Protein AF-N1UVX1-F1 (afdb_monomer_lite)

Organism: NCBI:txid1246476

Secondary structure (DSSP, 8-state):
------SS-PPP-------GGGHHHHHHHHTT--S--PPPP--S-B-HHHHHHHHH-TTPPPPTT--HHHHHHHTSPPEEEEEEETTTTEEEEEEE-GGG-EEEEEE-TTSPEEEEEE-HHHHHHHHHHHHHHHHHHHS--

Radius of gyration: 17.99 Å; chains: 1; bounding box: 43×50×41 Å

pLDDT: mean 85.69, std 13.85, range [38.5, 97.25]

Foldseek 3Di:
DDDDDDDPPDPDDDDDDDDLQCVLVVVCVVLVQDAAAADFWDDPFAQPVLVVVCLVDLVRDGPPRTDPRRNLLSNADWDKDWDDAAPPFDIWIWIQSDNNGIWTWDADPVRGIDTGTDGSVRSSCRSNVSSVVNCVVVVDD

Structure (mmCIF, N/CA/C/O backbone):
data_AF-N1UVX1-F1
#
_entry.id   AF-N1UVX1-F1
#
loop_
_atom_site.group_PDB
_atom_site.id
_atom_site.type_symbol
_atom_site.label_atom_id
_atom_site.label_alt_id
_atom_site.label_comp_id
_atom_site.label_asym_id
_atom_site.label_entity_id
_atom_site.label_seq_id
_atom_site.pdbx_PDB_ins_code
_atom_site.Cartn_x
_atom_site.Cartn_y
_atom_site.Cartn_z
_atom_site.occupancy
_atom_site.B_iso_or_equiv
_atom_site.auth_seq_id
_atom_site.auth_comp_id
_atom_site.auth_asym_id
_atom_site.auth_atom_id
_atom_site.pdbx_PDB_model_num
ATOM 1 N N . MET A 1 1 ? -19.373 -34.274 11.601 1.00 39.31 1 MET A N 1
ATOM 2 C CA . MET A 1 1 ? -18.729 -33.158 10.881 1.00 39.31 1 MET A CA 1
ATOM 3 C C . MET A 1 1 ? -19.428 -33.048 9.528 1.00 39.31 1 MET A C 1
ATOM 5 O O . MET A 1 1 ? -19.033 -33.706 8.582 1.00 39.31 1 MET A O 1
ATOM 9 N N . LEU A 1 2 ? -20.572 -32.362 9.503 1.00 38.50 2 LEU A N 1
ATOM 10 C CA . LEU A 1 2 ? -21.404 -32.083 8.320 1.00 38.50 2 LEU A CA 1
ATOM 11 C C . LEU A 1 2 ? -21.198 -30.579 8.071 1.00 38.50 2 LEU A C 1
ATOM 13 O O . LEU A 1 2 ? -21.291 -29.822 9.029 1.00 38.50 2 LEU A O 1
ATOM 17 N N . GLY A 1 3 ? -20.753 -30.076 6.923 1.00 45.53 3 GLY A N 1
ATOM 18 C CA . GLY A 1 3 ? -21.219 -30.346 5.570 1.00 45.53 3 GLY A CA 1
ATOM 19 C C . GLY A 1 3 ? -22.039 -29.127 5.140 1.00 45.53 3 GLY A C 1
ATOM 20 O O . GLY A 1 3 ? -23.211 -29.049 5.486 1.00 45.53 3 GLY A O 1
ATOM 21 N N . TYR A 1 4 ? -21.425 -28.169 4.438 1.00 48.00 4 TYR A N 1
ATOM 22 C CA . TYR A 1 4 ? -22.147 -27.076 3.783 1.00 48.00 4 TYR A CA 1
ATOM 23 C C . TYR A 1 4 ? -21.721 -27.023 2.316 1.00 48.00 4 TYR A C 1
ATOM 25 O O . TYR A 1 4 ? -20.624 -26.581 1.983 1.00 48.00 4 TYR A O 1
ATOM 33 N N . GLN A 1 5 ? -22.587 -27.550 1.452 1.00 61.88 5 GLN A N 1
ATOM 34 C CA . GLN A 1 5 ? -22.599 -27.253 0.026 1.00 61.88 5 GLN A CA 1
ATOM 35 C C . GLN A 1 5 ? -23.882 -26.474 -0.276 1.00 61.88 5 GLN A C 1
ATOM 37 O O . GLN A 1 5 ? -24.980 -26.999 -0.126 1.00 61.88 5 GLN A O 1
ATOM 42 N N . SER A 1 6 ? -23.719 -25.242 -0.743 1.00 51.72 6 SER A N 1
ATOM 43 C CA . SER A 1 6 ? -24.664 -24.492 -1.580 1.00 51.72 6 SER A CA 1
ATOM 44 C C . SER A 1 6 ? -23.789 -23.508 -2.363 1.00 51.72 6 SER A C 1
ATOM 46 O O . SER A 1 6 ? -22.990 -22.813 -1.748 1.00 51.72 6 SER A O 1
ATOM 48 N N . GLY A 1 7 ? -23.719 -23.533 -3.691 1.00 48.59 7 GLY A N 1
ATOM 49 C CA . GLY A 1 7 ? -24.823 -23.169 -4.577 1.00 48.59 7 G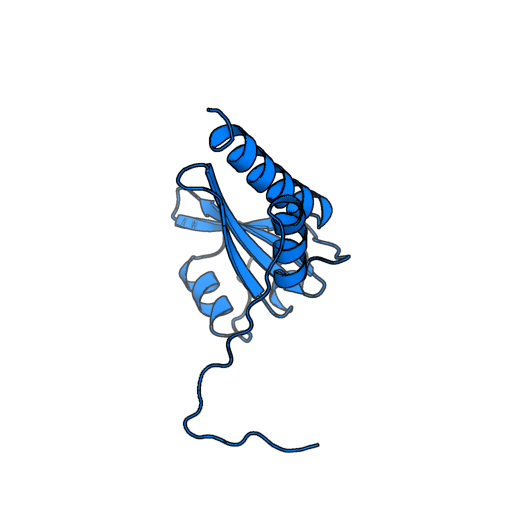LY A CA 1
ATOM 50 C C . GLY A 1 7 ? -24.607 -21.699 -4.954 1.00 48.59 7 GLY A C 1
ATOM 51 O O . GLY A 1 7 ? -24.794 -20.845 -4.101 1.00 48.59 7 GLY A O 1
ATOM 52 N N . GLU A 1 8 ? -24.157 -21.457 -6.193 1.00 55.25 8 GLU A N 1
ATOM 53 C CA . GLU A 1 8 ? -23.419 -20.269 -6.680 1.00 55.25 8 GLU A CA 1
ATOM 54 C C . GLU A 1 8 ? -22.009 -20.139 -6.083 1.00 55.25 8 GLU A C 1
ATOM 56 O O . GLU A 1 8 ? -21.775 -20.484 -4.928 1.00 55.25 8 GLU A O 1
ATOM 61 N N . ALA A 1 9 ? -21.028 -19.688 -6.874 1.00 52.66 9 ALA A N 1
ATOM 62 C CA . ALA A 1 9 ? -19.707 -19.323 -6.359 1.00 52.66 9 ALA A CA 1
ATOM 63 C C . ALA A 1 9 ? -19.850 -18.034 -5.530 1.00 52.66 9 ALA A C 1
ATOM 65 O O . ALA A 1 9 ? -19.441 -16.956 -5.951 1.00 52.66 9 ALA A O 1
ATOM 66 N N . GLY A 1 10 ? -20.542 -18.132 -4.396 1.00 59.91 10 GLY A N 1
ATOM 67 C CA . GLY A 1 10 ? -20.786 -17.030 -3.488 1.00 59.91 10 GLY A CA 1
ATOM 68 C C . GLY A 1 10 ? -19.459 -16.562 -2.920 1.00 59.91 10 GLY A C 1
ATOM 69 O O . GLY A 1 10 ? -18.672 -17.363 -2.412 1.00 59.91 10 GLY A O 1
ATOM 70 N N . THR A 1 11 ? -19.196 -15.263 -3.028 1.00 77.25 11 THR A N 1
ATOM 71 C CA . THR A 1 11 ? -18.034 -14.635 -2.406 1.00 77.25 11 THR A CA 1
ATOM 72 C C . THR A 1 11 ? -18.037 -14.963 -0.917 1.00 77.25 11 THR A C 1
ATOM 74 O O . THR A 1 11 ? -18.958 -14.587 -0.191 1.00 77.25 11 THR A O 1
ATOM 77 N N . MET A 1 12 ? -17.011 -15.676 -0.456 1.00 82.50 12 MET A N 1
ATOM 78 C CA . MET A 1 12 ? -16.806 -15.909 0.966 1.00 82.50 12 MET A CA 1
ATOM 79 C C . MET A 1 12 ? -16.465 -14.571 1.624 1.00 82.50 12 MET A C 1
ATOM 81 O O . MET A 1 12 ? -15.487 -13.925 1.252 1.00 82.50 12 MET A O 1
ATOM 85 N N . VAL A 1 13 ? -17.282 -14.149 2.585 1.00 84.81 13 VAL A N 1
ATOM 86 C CA . VAL A 1 13 ? -17.040 -12.947 3.387 1.00 84.81 13 VAL A CA 1
ATOM 87 C C . VAL A 1 13 ? -16.682 -13.387 4.800 1.00 84.81 13 VAL A C 1
ATOM 89 O O . VAL A 1 13 ? -17.450 -14.106 5.437 1.00 84.81 13 VAL A O 1
ATOM 92 N N . GLN A 1 14 ? -15.523 -12.944 5.287 1.00 86.62 14 GLN A N 1
ATOM 93 C CA . GLN A 1 14 ? -15.143 -13.059 6.693 1.00 86.62 14 GLN A CA 1
ATOM 94 C C . GLN A 1 14 ? -15.500 -11.754 7.411 1.00 86.62 14 GLN A C 1
ATOM 96 O O . GLN A 1 14 ? -15.175 -10.670 6.927 1.00 86.62 14 GLN A O 1
ATOM 101 N N . LEU A 1 15 ? -16.177 -11.868 8.554 1.00 87.62 15 LEU A N 1
ATOM 102 C CA . LEU A 1 15 ? -16.513 -10.747 9.426 1.00 87.62 15 LEU A CA 1
ATOM 103 C C . LEU A 1 15 ? -15.831 -10.949 10.778 1.00 87.62 15 LEU A C 1
ATOM 105 O O . LEU A 1 15 ? -16.164 -11.889 11.497 1.00 87.62 15 LEU A O 1
ATOM 109 N N . ASP A 1 16 ? -14.937 -10.029 11.127 1.00 85.62 16 ASP A N 1
ATOM 110 C CA . ASP A 1 16 ? -14.278 -9.983 12.429 1.00 85.62 16 ASP A CA 1
ATOM 111 C C . ASP A 1 16 ? -14.820 -8.801 13.242 1.00 85.62 16 ASP A C 1
ATOM 113 O O . ASP A 1 16 ? -14.968 -7.689 12.730 1.00 85.62 16 ASP A O 1
ATOM 117 N N . VAL A 1 17 ? -15.128 -9.037 14.520 1.00 88.06 17 VAL A N 1
ATOM 118 C CA . VAL A 1 17 ? -15.573 -7.995 15.457 1.00 88.06 17 VAL A CA 1
ATOM 119 C C . VAL A 1 17 ? -14.429 -7.689 16.411 1.00 88.06 17 VAL A C 1
ATOM 121 O O . VAL A 1 17 ? -13.964 -8.571 17.130 1.00 88.06 17 VAL A O 1
ATOM 124 N N . ALA A 1 18 ? -13.996 -6.432 16.433 1.00 87.69 18 ALA A N 1
ATOM 125 C CA . ALA A 1 18 ? -12.907 -5.960 17.275 1.00 87.69 18 ALA A CA 1
ATOM 126 C C . ALA A 1 18 ? -13.292 -4.656 17.978 1.00 87.69 18 ALA A C 1
ATOM 128 O O . ALA A 1 18 ? -14.071 -3.857 17.453 1.00 87.69 18 ALA A O 1
ATOM 129 N N . GLY A 1 19 ? -12.743 -4.436 19.173 1.00 88.88 19 GLY A N 1
ATOM 130 C CA . GLY A 1 19 ? -12.852 -3.140 19.830 1.00 88.88 19 GLY A CA 1
ATOM 131 C C . GLY A 1 19 ? -12.053 -2.080 19.074 1.00 88.88 19 GLY A C 1
ATOM 132 O O . GLY A 1 19 ? -11.086 -2.393 18.380 1.00 88.88 19 GLY A O 1
ATOM 133 N N . VAL A 1 20 ? -12.420 -0.806 19.223 1.00 85.88 20 VAL A N 1
ATOM 134 C CA . VAL A 1 20 ? -11.734 0.287 18.507 1.00 85.88 20 VAL A CA 1
ATOM 135 C C . VAL A 1 20 ? -10.245 0.353 18.879 1.00 85.88 20 VAL A C 1
ATOM 137 O O . VAL A 1 20 ? -9.411 0.652 18.031 1.00 85.88 20 VAL A O 1
ATOM 140 N N . GLN A 1 21 ? -9.891 0.000 20.117 1.00 87.12 21 GLN A N 1
ATOM 141 C CA . GLN A 1 21 ? -8.500 -0.117 20.567 1.00 87.12 21 GLN A CA 1
ATOM 142 C C . GLN A 1 21 ? -7.687 -1.192 19.822 1.00 87.12 21 GLN A C 1
ATOM 144 O O . GLN A 1 21 ? -6.468 -1.082 19.742 1.00 87.12 21 GLN A O 1
ATOM 149 N N . ASP A 1 22 ? -8.352 -2.195 19.246 1.00 92.06 22 ASP A N 1
ATOM 150 C CA . ASP A 1 22 ? -7.722 -3.308 18.532 1.00 92.06 22 ASP A CA 1
ATOM 151 C C . ASP A 1 22 ? -7.739 -3.101 17.008 1.00 92.06 22 ASP A C 1
ATOM 153 O O . ASP A 1 22 ? -7.111 -3.859 16.269 1.00 92.06 22 ASP A O 1
ATOM 157 N N . ALA A 1 23 ? -8.427 -2.061 16.518 1.00 90.94 23 ALA A N 1
ATOM 158 C CA . ALA A 1 23 ? -8.628 -1.824 15.090 1.00 90.94 23 ALA A CA 1
ATOM 159 C C . ALA A 1 23 ? -7.303 -1.716 14.323 1.00 90.94 23 ALA A C 1
ATOM 161 O O . ALA A 1 23 ? -7.156 -2.313 13.257 1.00 90.94 23 ALA A O 1
ATOM 162 N N . ALA A 1 24 ? -6.312 -1.008 14.877 1.00 93.00 24 ALA A N 1
ATOM 163 C CA . ALA A 1 24 ? -4.989 -0.898 14.265 1.00 93.00 24 ALA A CA 1
ATOM 164 C C . ALA A 1 24 ? -4.300 -2.266 14.137 1.00 93.00 24 ALA A C 1
ATOM 166 O O . ALA A 1 24 ? -3.736 -2.567 13.085 1.00 93.00 24 ALA A O 1
ATOM 167 N N . SER A 1 25 ? -4.393 -3.115 15.167 1.00 92.94 25 SER A N 1
ATOM 168 C CA . SER A 1 25 ? -3.850 -4.483 15.171 1.00 92.94 25 SER A CA 1
ATOM 169 C C . SER A 1 25 ? -4.512 -5.358 14.115 1.00 92.94 25 SER A C 1
ATOM 171 O O . SER A 1 25 ? -3.819 -6.050 13.371 1.00 92.94 25 SER A O 1
ATOM 173 N N . VAL A 1 26 ? -5.840 -5.290 14.004 1.00 93.69 26 VAL A N 1
ATOM 174 C CA . VAL A 1 26 ? -6.600 -6.043 12.997 1.00 93.69 26 VAL A CA 1
ATOM 175 C C . VAL A 1 26 ? -6.238 -5.584 11.585 1.00 93.69 26 VAL A C 1
ATOM 177 O O . VAL A 1 26 ? -5.954 -6.419 10.728 1.00 93.69 26 VAL A O 1
ATOM 180 N N . MET A 1 27 ? -6.163 -4.270 11.346 1.00 93.25 27 MET A N 1
ATOM 181 C CA . MET A 1 27 ? -5.742 -3.721 10.051 1.00 93.25 27 MET A CA 1
ATOM 182 C C . MET A 1 27 ? -4.311 -4.132 9.692 1.00 93.25 27 MET A C 1
ATOM 184 O O . MET A 1 27 ? -4.058 -4.531 8.559 1.00 93.25 27 MET A O 1
ATOM 188 N N . ALA A 1 28 ? -3.381 -4.074 10.648 1.00 93.44 28 ALA A N 1
ATOM 189 C CA . ALA A 1 28 ? -2.000 -4.499 10.443 1.00 93.44 28 ALA A CA 1
ATOM 190 C C . ALA A 1 28 ? -1.899 -5.998 10.111 1.00 93.44 28 ALA A C 1
ATOM 192 O O . ALA A 1 28 ? -1.179 -6.369 9.184 1.00 93.44 28 ALA A O 1
ATOM 193 N N . ALA A 1 29 ? -2.642 -6.853 10.819 1.00 92.50 29 ALA A N 1
ATOM 194 C CA . ALA A 1 29 ? -2.673 -8.287 10.544 1.00 92.50 29 ALA A CA 1
ATOM 195 C C . ALA A 1 29 ? -3.243 -8.581 9.148 1.00 92.50 29 ALA A C 1
ATOM 197 O O . ALA A 1 29 ? -2.635 -9.328 8.383 1.00 92.50 29 ALA A O 1
ATOM 198 N N . TRP A 1 30 ? -4.357 -7.937 8.785 1.00 93.81 30 TRP A N 1
ATOM 199 C CA . TRP A 1 30 ? -4.955 -8.048 7.452 1.00 93.81 30 TRP A CA 1
ATOM 200 C C . TRP A 1 30 ? -4.009 -7.567 6.345 1.00 93.81 30 TRP A C 1
ATOM 202 O O . TRP A 1 30 ? -3.903 -8.201 5.299 1.00 93.81 30 TRP A O 1
ATOM 212 N N . ALA A 1 31 ? -3.263 -6.488 6.594 1.00 93.56 31 ALA A N 1
ATOM 213 C CA . ALA A 1 31 ? -2.277 -5.956 5.658 1.00 93.56 31 ALA A CA 1
ATOM 214 C C . ALA A 1 31 ? -1.037 -6.853 5.479 1.00 93.56 31 ALA A C 1
ATOM 216 O O . ALA A 1 31 ? -0.187 -6.568 4.630 1.00 93.56 31 ALA A O 1
ATOM 217 N N . GLY A 1 32 ? -0.910 -7.929 6.264 1.00 92.50 32 GLY A N 1
ATOM 218 C CA . GLY A 1 32 ? 0.256 -8.808 6.258 1.00 92.50 32 GLY A CA 1
ATOM 219 C C . GLY A 1 32 ? 1.485 -8.147 6.880 1.00 92.50 32 GLY A C 1
ATOM 220 O O . GLY A 1 32 ? 2.609 -8.369 6.422 1.00 92.50 32 GLY A O 1
ATOM 221 N N . LEU A 1 33 ? 1.287 -7.293 7.887 1.00 90.44 33 LEU A N 1
ATOM 222 C CA . LEU A 1 33 ? 2.383 -6.630 8.574 1.00 90.44 33 LEU A CA 1
ATOM 223 C C . LEU A 1 33 ? 3.187 -7.652 9.388 1.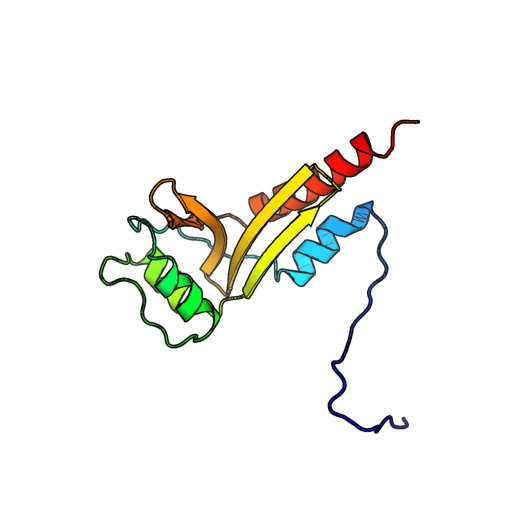00 90.44 33 LEU A C 1
ATOM 225 O O . LEU A 1 33 ? 2.685 -8.281 10.316 1.00 90.44 33 LEU A O 1
ATOM 229 N N . GLY A 1 34 ? 4.461 -7.795 9.046 1.00 84.56 34 GLY A N 1
ATOM 230 C CA . GLY A 1 34 ? 5.401 -8.683 9.722 1.00 84.56 34 GLY A CA 1
ATOM 231 C C . GLY A 1 34 ? 6.836 -8.174 9.590 1.00 84.56 34 GLY A C 1
ATOM 232 O O . GLY A 1 34 ? 7.058 -7.097 9.022 1.00 84.56 34 GLY A O 1
ATOM 233 N N . PRO A 1 35 ? 7.829 -8.906 10.120 1.00 78.62 35 PRO A N 1
ATOM 234 C CA . PRO A 1 35 ? 9.234 -8.568 9.935 1.00 78.62 35 PRO A CA 1
ATOM 235 C C . PRO A 1 35 ? 9.594 -8.605 8.447 1.00 78.62 35 PRO A C 1
ATOM 237 O O . PRO A 1 35 ? 9.517 -9.650 7.807 1.00 78.62 35 PRO A O 1
ATOM 240 N N . ALA A 1 36 ? 9.994 -7.462 7.900 1.00 79.81 36 ALA A N 1
ATOM 241 C CA . ALA A 1 36 ? 10.467 -7.355 6.530 1.00 79.81 36 ALA A CA 1
ATOM 242 C C . ALA A 1 36 ? 11.525 -6.255 6.426 1.00 79.81 36 ALA A C 1
ATOM 244 O O . ALA A 1 36 ? 11.501 -5.272 7.171 1.00 79.81 36 ALA A O 1
ATOM 245 N N . TRP A 1 37 ? 12.449 -6.419 5.481 1.00 75.12 37 TRP A N 1
ATOM 246 C CA . TRP A 1 37 ? 13.480 -5.426 5.199 1.00 75.12 37 TRP A CA 1
ATOM 247 C C . TRP A 1 37 ? 13.117 -4.665 3.935 1.00 75.12 37 TRP A C 1
ATOM 249 O O . TRP A 1 37 ? 13.461 -5.074 2.821 1.00 75.12 37 TRP A O 1
ATOM 259 N N . SER A 1 38 ? 12.415 -3.553 4.127 1.00 76.88 38 SER A N 1
ATOM 260 C CA . SER A 1 38 ? 12.165 -2.586 3.066 1.00 76.88 38 SER A CA 1
ATOM 261 C C . SER A 1 38 ? 13.473 -1.881 2.733 1.00 76.88 38 SER A C 1
ATOM 263 O O . SER A 1 38 ? 14.070 -1.214 3.578 1.00 76.88 38 SER A O 1
ATOM 265 N N . ILE A 1 39 ? 13.937 -2.055 1.499 1.00 73.94 39 ILE A N 1
ATOM 266 C CA . ILE A 1 39 ? 15.111 -1.352 0.983 1.00 73.94 39 ILE A CA 1
ATOM 267 C C . ILE A 1 39 ? 14.580 -0.182 0.168 1.00 73.94 39 ILE A C 1
ATOM 269 O O . ILE A 1 39 ? 13.745 -0.376 -0.722 1.00 73.94 39 ILE A O 1
ATOM 273 N N . ALA A 1 40 ? 15.038 1.027 0.494 1.00 71.38 40 ALA A N 1
ATOM 274 C CA . ALA A 1 40 ? 14.741 2.200 -0.310 1.00 71.38 40 ALA A CA 1
ATOM 275 C C . ALA A 1 40 ? 15.264 1.962 -1.732 1.00 71.38 40 ALA A C 1
ATOM 277 O O . ALA A 1 40 ? 16.455 1.728 -1.923 1.00 71.38 40 ALA A O 1
ATOM 278 N N . GLY A 1 41 ? 14.355 1.975 -2.702 1.00 62.34 41 GLY A N 1
ATOM 279 C CA . GLY A 1 41 ? 14.702 2.053 -4.112 1.00 62.34 41 GLY A CA 1
ATOM 280 C C . GLY A 1 41 ? 14.658 3.510 -4.550 1.00 62.34 41 GLY A C 1
ATOM 281 O O . GLY A 1 41 ? 13.760 4.257 -4.160 1.00 62.34 41 GLY A O 1
ATOM 282 N N . THR A 1 42 ? 15.617 3.918 -5.361 1.00 57.25 42 THR A N 1
ATOM 283 C CA . THR A 1 42 ? 15.591 5.158 -6.122 1.00 57.25 42 THR A CA 1
ATOM 284 C C . THR A 1 42 ? 15.159 4.827 -7.545 1.00 57.25 42 THR A C 1
ATOM 286 O O . THR A 1 42 ? 15.949 4.349 -8.351 1.00 57.25 42 THR A O 1
ATOM 289 N N . ALA A 1 43 ? 13.894 5.080 -7.863 1.00 59.69 43 ALA A N 1
ATOM 290 C CA . ALA A 1 43 ? 13.459 5.235 -9.245 1.00 59.69 43 ALA A CA 1
ATOM 291 C C . ALA A 1 43 ? 12.878 6.635 -9.412 1.00 59.69 43 ALA A C 1
ATOM 293 O O . ALA A 1 43 ? 12.227 7.152 -8.499 1.00 59.69 43 ALA A O 1
ATOM 294 N N . ALA A 1 44 ? 13.117 7.245 -10.572 1.00 61.72 44 ALA A N 1
ATOM 295 C CA . ALA A 1 44 ? 12.584 8.548 -10.952 1.00 61.72 44 ALA A CA 1
ATOM 296 C C . ALA A 1 44 ? 11.066 8.459 -11.215 1.00 61.72 44 ALA A C 1
ATOM 298 O O . ALA A 1 44 ? 10.600 8.654 -12.331 1.00 61.72 44 ALA A O 1
ATOM 299 N N . GLY A 1 45 ? 10.281 8.099 -10.196 1.00 75.56 45 GLY A N 1
ATOM 300 C CA . GLY A 1 45 ? 8.856 7.791 -10.306 1.00 75.56 45 GLY A CA 1
ATOM 301 C C . GLY A 1 45 ? 8.558 6.612 -11.244 1.00 75.56 45 GLY A C 1
ATOM 302 O O . GLY A 1 45 ? 9.333 6.264 -12.126 1.00 75.56 45 GLY A O 1
ATOM 303 N N . ILE A 1 46 ? 7.404 5.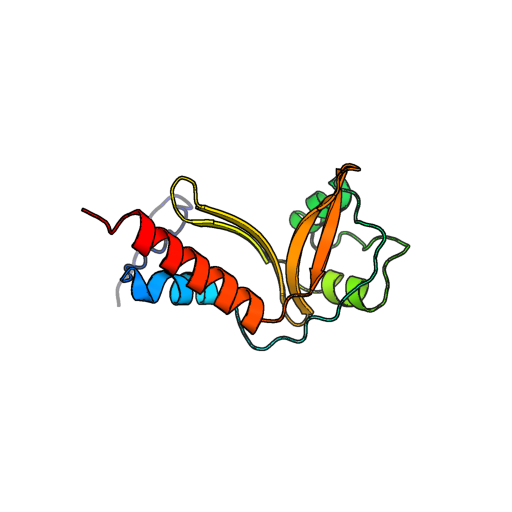990 -11.082 1.00 90.19 46 ILE A N 1
ATOM 304 C CA . ILE A 1 46 ? 6.902 4.909 -11.931 1.00 90.19 46 ILE A CA 1
ATOM 305 C C . ILE A 1 46 ? 5.758 5.480 -12.765 1.00 90.19 46 ILE A C 1
ATOM 307 O O . ILE A 1 46 ? 4.926 6.231 -12.255 1.00 90.19 46 ILE A O 1
ATOM 311 N N . GLY A 1 47 ? 5.690 5.148 -14.054 1.00 92.62 47 GLY A N 1
ATOM 312 C CA . GLY A 1 47 ? 4.533 5.521 -14.868 1.00 92.62 47 GLY A CA 1
ATOM 313 C C . GLY A 1 47 ? 3.250 4.936 -14.272 1.00 92.62 47 GLY A C 1
ATOM 314 O O . GLY A 1 47 ? 3.205 3.750 -13.955 1.00 92.62 47 GLY A O 1
ATOM 315 N N . ARG A 1 48 ? 2.194 5.744 -14.123 1.00 93.44 48 ARG A N 1
ATOM 316 C CA . ARG A 1 48 ? 0.936 5.295 -13.504 1.00 93.44 48 ARG A CA 1
ATOM 317 C C . ARG A 1 48 ? 0.374 4.029 -14.159 1.00 93.44 48 ARG A C 1
ATOM 319 O O . ARG A 1 48 ? 0.024 3.094 -13.449 1.00 93.44 48 ARG A O 1
ATOM 326 N N . SER A 1 49 ? 0.366 3.974 -15.490 1.00 94.88 49 SER A N 1
ATOM 327 C CA . SER A 1 49 ? -0.118 2.806 -16.234 1.00 94.88 49 SER A CA 1
ATOM 328 C C . SER A 1 49 ? 0.697 1.545 -15.946 1.00 94.88 49 SER A C 1
ATOM 330 O O . SER A 1 49 ? 0.121 0.472 -15.844 1.00 94.88 49 SER A O 1
ATOM 332 N N . LEU A 1 50 ? 2.016 1.667 -15.763 1.00 95.56 50 LEU A N 1
ATOM 333 C CA . LEU A 1 50 ? 2.881 0.532 -15.430 1.00 95.56 50 LEU A CA 1
ATOM 334 C C . LEU A 1 50 ? 2.599 0.013 -14.014 1.00 95.56 50 LEU A C 1
ATOM 336 O O . LEU A 1 50 ? 2.555 -1.192 -13.790 1.00 95.56 50 LEU A O 1
ATOM 340 N N . PHE A 1 51 ? 2.366 0.919 -13.061 1.00 94.94 51 PHE A N 1
ATOM 341 C CA . PHE A 1 51 ? 1.964 0.546 -11.704 1.00 94.94 51 PHE A CA 1
ATOM 342 C C . PHE A 1 51 ? 0.608 -0.176 -11.697 1.00 94.94 51 PHE A C 1
ATOM 344 O O . PHE A 1 51 ? 0.480 -1.232 -11.086 1.00 94.94 51 PHE A O 1
ATOM 351 N N . GLU A 1 52 ? -0.386 0.355 -12.415 1.00 95.44 52 GLU A N 1
ATOM 352 C CA . GLU A 1 52 ? -1.710 -0.267 -12.552 1.00 95.44 52 GLU A CA 1
ATOM 353 C C . GLU A 1 52 ? -1.630 -1.634 -13.254 1.00 95.44 52 GLU A C 1
ATOM 355 O O . GLU A 1 52 ? -2.241 -2.595 -12.791 1.00 95.44 52 GLU A O 1
ATOM 360 N N . GLN A 1 53 ? -0.819 -1.761 -14.309 1.00 96.88 53 GLN A N 1
ATOM 361 C CA . GLN A 1 53 ? -0.548 -3.043 -14.969 1.00 96.88 53 GLN A CA 1
ATOM 362 C C . GLN A 1 53 ? 0.082 -4.047 -14.007 1.00 96.88 53 GLN A C 1
ATOM 364 O O . GLN A 1 53 ? -0.397 -5.171 -13.915 1.00 96.88 53 GLN A O 1
ATOM 369 N N . ARG A 1 54 ? 1.081 -3.633 -13.219 1.00 96.56 54 ARG A N 1
ATOM 370 C CA . ARG A 1 54 ? 1.739 -4.518 -12.252 1.00 96.56 54 ARG A CA 1
ATOM 371 C C . ARG A 1 54 ? 0.808 -5.006 -11.140 1.00 96.56 54 ARG A C 1
ATOM 373 O O . ARG A 1 54 ? 1.028 -6.094 -10.606 1.00 96.56 54 ARG A O 1
ATOM 380 N N . ILE A 1 55 ? -0.217 -4.231 -10.779 1.00 95.44 55 ILE A N 1
ATOM 381 C CA . ILE A 1 55 ? -1.259 -4.670 -9.835 1.00 95.44 55 ILE A CA 1
ATOM 382 C C . ILE A 1 55 ? -2.087 -5.813 -10.429 1.00 95.44 55 ILE A C 1
ATOM 384 O O . ILE A 1 55 ? -2.436 -6.747 -9.711 1.00 95.44 55 ILE A O 1
ATOM 38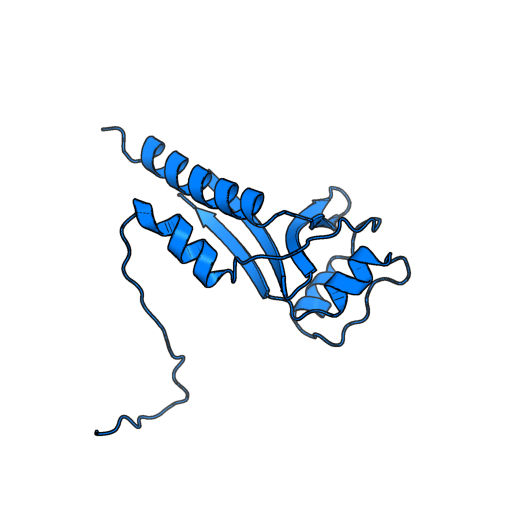8 N N . LEU A 1 56 ? -2.407 -5.730 -11.720 1.00 96.31 56 LEU A N 1
ATOM 389 C CA . LEU A 1 56 ? -3.263 -6.695 -12.410 1.00 96.31 56 LEU A CA 1
ATOM 390 C C . LEU A 1 56 ? -2.497 -7.937 -12.876 1.00 96.31 56 LEU A C 1
ATOM 392 O O . LEU A 1 56 ? -3.048 -9.035 -12.864 1.00 96.31 56 LEU A O 1
ATOM 396 N N . ASP A 1 57 ? -1.239 -7.761 -13.272 1.00 96.69 57 ASP A N 1
ATOM 397 C CA . ASP A 1 57 ? -0.384 -8.807 -13.814 1.00 96.69 57 ASP A CA 1
ATOM 398 C C . ASP A 1 57 ? 0.978 -8.840 -13.095 1.00 96.69 57 ASP A C 1
ATOM 400 O O . ASP A 1 57 ? 1.837 -7.976 -13.330 1.00 96.69 57 ASP A O 1
ATOM 404 N N . PRO A 1 58 ? 1.218 -9.860 -12.248 1.00 95.12 58 PRO A N 1
ATOM 405 C CA . PRO A 1 58 ? 2.501 -10.076 -11.588 1.00 95.12 58 PRO A CA 1
ATOM 406 C C . PRO A 1 58 ? 3.694 -10.277 -12.530 1.00 95.12 58 PRO A C 1
ATOM 408 O O . PRO A 1 58 ? 4.826 -10.100 -12.084 1.00 95.12 58 PRO A O 1
ATOM 411 N N . ALA A 1 59 ? 3.469 -10.637 -13.799 1.00 96.06 59 ALA A N 1
ATOM 412 C CA . ALA A 1 59 ? 4.523 -10.814 -14.796 1.00 96.06 59 ALA A CA 1
ATOM 413 C C . ALA A 1 59 ? 4.999 -9.494 -15.428 1.00 96.06 59 ALA A C 1
ATOM 415 O O . ALA A 1 59 ? 5.998 -9.496 -16.146 1.00 96.06 59 ALA A O 1
ATOM 416 N N . THR A 1 60 ? 4.324 -8.371 -15.151 1.00 97.25 60 THR A N 1
ATOM 417 C CA . THR A 1 60 ? 4.720 -7.047 -15.654 1.00 97.25 60 THR A CA 1
ATOM 418 C C . THR A 1 60 ? 6.156 -6.723 -15.238 1.00 97.25 60 THR A C 1
ATOM 420 O O . THR A 1 60 ? 6.473 -6.694 -14.046 1.00 97.25 60 THR A O 1
ATOM 423 N N . GLU A 1 61 ? 7.022 -6.436 -16.209 1.00 95.69 61 GLU A N 1
ATOM 424 C CA . GLU A 1 61 ? 8.430 -6.115 -15.962 1.00 95.69 61 GLU A CA 1
ATOM 425 C C . GLU A 1 61 ? 8.602 -4.769 -15.225 1.00 95.69 61 GLU A C 1
ATOM 427 O O . GLU A 1 61 ? 7.758 -3.875 -15.344 1.00 95.69 61 GLU A O 1
ATOM 432 N N . PRO A 1 62 ? 9.663 -4.606 -14.409 1.00 93.88 62 PRO A N 1
ATOM 433 C CA . PRO A 1 62 ? 9.975 -3.318 -13.792 1.00 93.88 62 PRO A CA 1
ATOM 434 C C . PRO A 1 62 ? 10.373 -2.271 -14.843 1.00 93.88 62 PRO A C 1
ATOM 436 O O . PRO A 1 62 ? 10.793 -2.647 -15.935 1.00 93.88 62 PRO A O 1
ATOM 439 N N . PRO A 1 63 ? 10.333 -0.965 -14.506 1.00 91.19 63 PRO A N 1
ATOM 440 C CA . PRO A 1 63 ? 10.923 0.073 -15.350 1.00 91.19 63 PRO A CA 1
ATOM 441 C C . PRO A 1 63 ? 12.381 -0.247 -15.708 1.00 91.19 63 PRO A C 1
ATOM 443 O O . PRO A 1 63 ? 13.120 -0.783 -14.873 1.00 91.19 63 PRO A O 1
ATOM 446 N N . ASP A 1 64 ? 12.821 0.133 -16.906 1.00 88.88 64 ASP A N 1
ATOM 447 C CA . ASP A 1 64 ? 14.192 -0.115 -17.375 1.00 88.88 64 ASP A CA 1
ATOM 448 C C . ASP A 1 64 ? 15.234 0.494 -16.424 1.00 88.88 64 ASP A C 1
ATOM 450 O O . ASP A 1 64 ? 16.239 -0.135 -16.081 1.00 88.88 64 ASP A O 1
ATOM 454 N N . GLU A 1 65 ? 14.944 1.690 -15.914 1.00 87.69 65 GLU A N 1
ATOM 455 C CA . GLU A 1 65 ? 15.762 2.446 -14.970 1.00 87.69 65 GLU A CA 1
ATOM 456 C C . GLU A 1 65 ? 15.684 1.949 -13.513 1.00 87.69 65 GLU A C 1
ATOM 458 O O . GLU A 1 65 ? 16.260 2.572 -12.621 1.00 87.69 65 GLU A O 1
ATOM 463 N N . ALA A 1 66 ? 14.977 0.846 -13.237 1.00 89.62 66 ALA A N 1
ATOM 464 C CA . ALA A 1 66 ? 14.826 0.327 -11.882 1.00 89.62 66 ALA A CA 1
ATOM 465 C C . ALA A 1 66 ? 16.170 -0.108 -11.280 1.00 89.62 66 ALA A C 1
ATOM 467 O O . ALA A 1 66 ? 16.902 -0.926 -11.850 1.00 89.62 66 ALA A O 1
ATOM 468 N N . ASP A 1 67 ? 16.458 0.384 -10.077 1.00 89.75 67 ASP A N 1
ATOM 469 C CA . ASP A 1 67 ? 17.611 -0.045 -9.296 1.00 89.75 67 ASP A CA 1
ATOM 4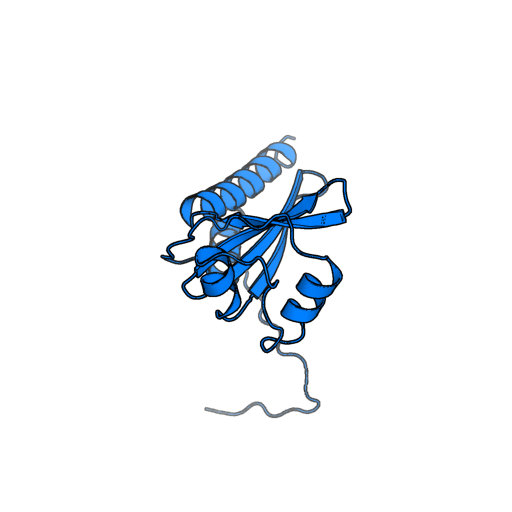70 C C . ASP A 1 67 ? 17.406 -1.433 -8.655 1.00 89.75 67 ASP A C 1
ATOM 472 O O . ASP A 1 67 ? 16.361 -2.080 -8.786 1.00 89.75 67 ASP A O 1
ATOM 476 N N . ALA A 1 68 ? 18.424 -1.923 -7.943 1.00 89.56 68 ALA A N 1
ATOM 477 C CA . ALA A 1 68 ? 18.368 -3.235 -7.298 1.00 89.56 68 ALA A CA 1
ATOM 478 C C . ALA A 1 68 ? 17.259 -3.336 -6.231 1.00 89.56 68 ALA A C 1
ATOM 480 O O . ALA A 1 68 ? 16.672 -4.409 -6.061 1.00 89.56 68 ALA A O 1
ATOM 481 N N . GLY A 1 69 ? 16.959 -2.235 -5.531 1.00 89.56 69 GLY A N 1
ATOM 482 C CA . GLY A 1 69 ? 15.910 -2.177 -4.514 1.00 89.56 69 GLY A CA 1
ATOM 483 C C . GLY A 1 69 ? 14.522 -2.318 -5.133 1.00 89.56 69 GLY A C 1
ATOM 484 O O . GLY A 1 69 ? 13.752 -3.194 -4.731 1.00 89.56 69 GLY A O 1
ATOM 485 N N . LEU A 1 70 ? 14.233 -1.532 -6.172 1.00 91.31 70 LEU A N 1
ATOM 486 C CA . LEU A 1 70 ? 12.970 -1.596 -6.895 1.00 91.31 70 LEU A CA 1
ATOM 487 C C . LEU A 1 70 ? 12.803 -2.941 -7.607 1.00 91.31 70 LEU A C 1
ATOM 489 O O . LEU A 1 70 ? 11.744 -3.548 -7.501 1.00 91.31 70 LEU A O 1
ATOM 493 N N . ARG A 1 71 ? 13.849 -3.478 -8.250 1.00 92.81 71 ARG A N 1
ATOM 494 C CA . ARG A 1 71 ? 13.809 -4.818 -8.874 1.00 92.81 71 ARG A CA 1
ATOM 495 C C . ARG A 1 71 ? 13.595 -5.941 -7.863 1.00 92.81 71 ARG A C 1
ATOM 497 O O . ARG A 1 71 ? 13.043 -6.986 -8.207 1.00 92.81 71 ARG A O 1
ATOM 504 N N . ARG A 1 72 ? 14.054 -5.777 -6.620 1.00 92.25 72 ARG A N 1
ATOM 505 C CA . ARG A 1 72 ? 13.745 -6.718 -5.538 1.00 92.25 72 ARG A CA 1
ATOM 506 C C . ARG A 1 72 ? 12.264 -6.647 -5.176 1.00 92.25 72 ARG A C 1
ATOM 508 O O . ARG A 1 72 ? 11.619 -7.683 -5.203 1.00 92.25 72 ARG A O 1
ATOM 515 N N . MET A 1 73 ? 11.731 -5.453 -4.921 1.00 93.00 73 MET A N 1
ATOM 516 C CA . MET A 1 73 ? 10.300 -5.252 -4.658 1.00 93.00 73 MET A CA 1
ATOM 517 C C . MET A 1 73 ? 9.414 -5.773 -5.802 1.00 93.00 73 MET A C 1
ATOM 519 O O . MET A 1 73 ? 8.376 -6.381 -5.558 1.00 93.00 73 MET A O 1
ATOM 523 N N . TRP A 1 74 ? 9.817 -5.565 -7.056 1.00 95.12 74 TRP A N 1
ATOM 524 C CA . TRP A 1 74 ? 9.012 -5.921 -8.227 1.00 95.12 74 TRP A CA 1
ATOM 525 C C . TRP A 1 74 ? 8.805 -7.428 -8.407 1.00 95.12 74 TRP A C 1
ATOM 527 O O . TRP A 1 74 ? 7.781 -7.846 -8.945 1.00 95.12 74 TRP A O 1
ATOM 537 N N . ARG A 1 75 ? 9.766 -8.241 -7.946 1.00 95.19 75 ARG A N 1
ATOM 538 C CA . ARG A 1 75 ? 9.726 -9.712 -8.023 1.00 95.19 75 ARG A CA 1
ATOM 539 C C . ARG A 1 75 ? 8.818 -10.357 -6.977 1.00 95.19 75 ARG A C 1
ATOM 541 O O . ARG A 1 75 ? 8.511 -11.537 -7.094 1.00 95.19 75 ARG A O 1
ATOM 548 N N . GLU A 1 76 ? 8.419 -9.609 -5.957 1.00 95.69 76 GLU A N 1
ATOM 549 C CA . GLU A 1 76 ? 7.594 -10.119 -4.867 1.00 95.69 76 GLU A CA 1
ATOM 550 C C . GLU A 1 76 ? 6.101 -10.083 -5.232 1.00 95.69 76 GLU A C 1
ATOM 552 O O . GLU A 1 76 ? 5.675 -9.250 -6.040 1.00 95.69 76 GLU A O 1
ATOM 557 N N . PRO A 1 77 ? 5.260 -10.940 -4.633 1.00 94.44 77 PRO A N 1
ATOM 558 C CA . PRO A 1 77 ? 3.815 -10.798 -4.752 1.00 94.44 77 PRO A CA 1
ATOM 559 C C . PRO A 1 77 ? 3.375 -9.472 -4.120 1.00 94.44 77 PRO A C 1
ATOM 561 O O . PRO A 1 77 ? 3.762 -9.148 -2.998 1.00 94.44 77 PRO A O 1
ATOM 564 N N . TRP A 1 78 ? 2.581 -8.691 -4.855 1.00 95.50 78 TRP A N 1
ATOM 565 C CA . TRP A 1 78 ? 2.082 -7.405 -4.372 1.00 95.50 78 TRP A CA 1
ATOM 566 C C . TRP A 1 78 ? 0.692 -7.566 -3.784 1.00 95.50 78 TRP A C 1
ATOM 568 O O . TRP A 1 78 ? -0.214 -8.085 -4.431 1.00 95.50 78 TRP A O 1
ATOM 578 N N . PHE A 1 79 ? 0.520 -7.029 -2.587 1.00 95.44 79 PHE A N 1
ATOM 579 C CA . PHE A 1 79 ? -0.776 -6.749 -2.006 1.00 95.44 79 PHE A CA 1
ATOM 580 C C . PHE A 1 79 ? -0.918 -5.236 -1.830 1.00 95.44 79 PHE A C 1
ATOM 582 O O . PHE A 1 79 ? -0.216 -4.623 -1.024 1.00 95.44 79 PHE A O 1
ATOM 589 N N . VAL A 1 80 ? -1.792 -4.622 -2.629 1.00 95.88 80 VAL A N 1
ATOM 590 C CA . VAL A 1 80 ? -2.013 -3.170 -2.630 1.00 95.88 80 VAL A CA 1
ATOM 591 C C . VAL A 1 80 ? -3.286 -2.847 -1.868 1.00 95.88 80 VAL A C 1
ATOM 593 O O . VAL A 1 80 ? -4.341 -3.414 -2.140 1.00 95.88 80 VAL A O 1
ATOM 596 N N . TRP A 1 81 ? -3.194 -1.912 -0.930 1.00 95.69 81 TRP A N 1
ATOM 597 C CA . TRP A 1 81 ? -4.312 -1.544 -0.072 1.00 95.69 81 TRP A CA 1
ATOM 598 C C . TRP A 1 81 ? -4.308 -0.054 0.255 1.00 95.69 81 TRP A C 1
ATOM 600 O O . TRP A 1 81 ? -3.292 0.635 0.161 1.00 95.69 81 TRP A O 1
ATOM 610 N N . VAL A 1 82 ? -5.479 0.461 0.624 1.00 95.00 82 VAL A N 1
ATOM 611 C CA . VAL A 1 82 ? -5.664 1.853 1.039 1.00 95.00 82 VAL A CA 1
ATOM 612 C C . VAL A 1 82 ? -6.395 1.857 2.369 1.00 95.00 82 VAL A C 1
ATOM 614 O O . VAL A 1 82 ? -7.526 1.384 2.449 1.00 95.00 82 VAL A O 1
ATOM 617 N N . ALA A 1 83 ? -5.779 2.431 3.398 1.00 93.56 83 ALA A N 1
ATOM 618 C CA . ALA A 1 83 ? -6.483 2.735 4.637 1.00 93.56 83 ALA A CA 1
ATOM 619 C C . ALA A 1 83 ? -7.208 4.070 4.492 1.00 93.56 83 ALA A C 1
ATOM 621 O O . ALA A 1 83 ? -6.607 5.065 4.081 1.00 93.56 83 ALA A O 1
ATOM 622 N N . THR A 1 84 ? -8.492 4.075 4.844 1.00 93.06 84 THR A N 1
ATOM 623 C CA . THR A 1 84 ? -9.296 5.282 5.052 1.00 93.06 84 THR A CA 1
ATOM 624 C C . THR A 1 84 ? -9.868 5.201 6.459 1.00 93.06 84 THR A C 1
ATOM 626 O O . THR A 1 84 ? -10.592 4.254 6.756 1.00 93.06 84 THR A O 1
ATOM 629 N N . ILE A 1 85 ? -9.500 6.138 7.333 1.00 90.81 85 ILE A N 1
ATOM 630 C CA . ILE A 1 85 ? -9.856 6.103 8.759 1.00 90.81 85 ILE A CA 1
ATOM 631 C C . ILE A 1 85 ? -10.486 7.446 9.139 1.00 90.81 85 ILE A C 1
ATOM 633 O O . ILE A 1 85 ? -9.922 8.511 8.868 1.00 90.81 85 ILE A O 1
ATOM 637 N N . GLY A 1 86 ? -11.671 7.373 9.751 1.00 86.81 86 GLY A N 1
ATOM 638 C CA . GLY A 1 86 ? -12.503 8.531 10.083 1.00 86.81 86 GLY A CA 1
ATOM 639 C C . GLY A 1 86 ? -13.110 9.221 8.858 1.00 86.81 86 GLY A C 1
ATOM 640 O O . GLY A 1 86 ? -12.725 8.981 7.713 1.00 86.81 86 GLY A O 1
ATOM 641 N N . ARG A 1 87 ? -14.078 10.114 9.095 1.00 76.06 87 ARG A N 1
ATOM 642 C CA . ARG A 1 87 ? -14.790 10.822 8.014 1.00 76.06 87 AR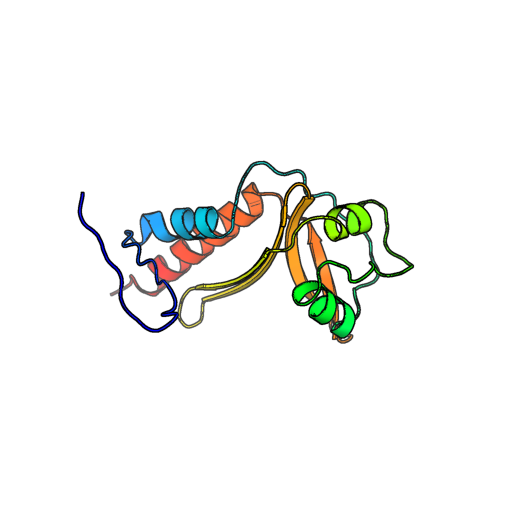G A CA 1
ATOM 643 C C . ARG A 1 87 ? -13.901 11.829 7.265 1.00 76.06 87 ARG A C 1
ATOM 645 O O . ARG A 1 87 ? -14.093 12.016 6.069 1.00 76.06 87 ARG A O 1
ATOM 652 N N . ASN A 1 88 ? -12.926 12.435 7.952 1.00 69.81 88 ASN A N 1
ATOM 653 C CA . ASN A 1 88 ? -12.076 13.512 7.419 1.00 69.81 88 ASN A CA 1
ATOM 654 C C . ASN A 1 88 ? -10.559 13.305 7.647 1.00 69.81 88 ASN A C 1
ATOM 656 O O . ASN A 1 88 ? -9.777 14.178 7.283 1.00 69.81 88 ASN A O 1
ATOM 660 N N . GLY A 1 89 ? -10.132 12.216 8.299 1.00 71.31 89 GLY A N 1
ATOM 661 C CA . GLY A 1 89 ? -8.856 12.208 9.031 1.00 71.31 89 GLY A CA 1
ATOM 662 C C . GLY A 1 89 ? -7.656 11.664 8.263 1.00 71.31 89 GLY A C 1
ATOM 663 O O . GLY A 1 89 ? -6.608 12.305 8.195 1.00 71.31 89 GLY A O 1
ATOM 664 N N . PHE A 1 90 ? -7.782 10.474 7.677 1.00 89.62 90 PHE A N 1
ATOM 665 C CA . PHE A 1 90 ? -6.609 9.759 7.188 1.00 89.62 90 PHE A CA 1
ATOM 666 C C . PHE A 1 90 ? -6.904 8.941 5.935 1.00 89.62 90 PHE A C 1
ATOM 668 O O . PHE A 1 90 ? -7.820 8.120 5.913 1.00 89.62 90 PHE A O 1
ATOM 675 N N . ARG A 1 91 ? -6.079 9.132 4.898 1.00 92.81 91 ARG A N 1
ATOM 676 C CA . ARG A 1 91 ? -6.056 8.277 3.708 1.00 92.81 91 ARG A CA 1
ATOM 677 C C . ARG A 1 91 ? -4.629 8.065 3.220 1.00 92.81 91 ARG A C 1
ATOM 679 O O . ARG A 1 91 ? -3.945 9.035 2.873 1.00 92.81 91 ARG A O 1
ATOM 686 N N . ARG A 1 92 ? -4.176 6.812 3.174 1.00 93.81 92 ARG A N 1
ATOM 687 C CA . ARG A 1 92 ? -2.842 6.429 2.677 1.00 93.81 92 ARG A CA 1
ATOM 688 C C . ARG A 1 92 ? -2.902 5.097 1.941 1.00 93.81 92 ARG A C 1
ATOM 690 O O . ARG A 1 92 ? -3.608 4.186 2.367 1.00 93.81 92 ARG A O 1
ATOM 697 N N . GLY A 1 93 ? -2.176 5.022 0.829 1.00 94.69 93 GLY A N 1
ATOM 698 C CA . GLY A 1 93 ? -2.028 3.817 0.025 1.00 94.69 93 GLY A CA 1
ATOM 699 C C . GLY A 1 93 ? -0.699 3.133 0.305 1.00 94.69 93 GLY A C 1
ATOM 700 O O . GLY A 1 93 ? 0.336 3.795 0.372 1.00 94.69 93 GLY A O 1
ATOM 701 N N . PHE A 1 94 ? -0.724 1.814 0.438 1.00 95.75 94 PHE A N 1
ATOM 702 C CA . PHE A 1 94 ? 0.457 1.000 0.667 1.00 95.75 94 PHE A CA 1
ATOM 703 C C . PHE A 1 94 ? 0.519 -0.175 -0.306 1.00 95.75 94 PHE A C 1
ATOM 705 O O . PHE A 1 94 ? -0.499 -0.679 -0.781 1.00 95.75 94 PHE A O 1
ATOM 712 N N . VAL A 1 95 ? 1.740 -0.625 -0.566 1.00 95.94 95 VAL A N 1
ATOM 713 C CA . VAL A 1 95 ? 2.040 -1.910 -1.190 1.00 95.94 95 VAL A CA 1
ATOM 714 C C . VAL A 1 95 ? 2.784 -2.751 -0.164 1.00 95.94 95 VAL A C 1
ATOM 716 O O . VAL A 1 95 ? 3.845 -2.342 0.305 1.00 95.94 95 VAL A O 1
ATOM 719 N N . ASN A 1 96 ? 2.250 -3.918 0.177 1.00 95.62 96 ASN A N 1
ATOM 720 C CA . ASN A 1 96 ? 3.025 -4.988 0.791 1.00 95.62 96 ASN A CA 1
ATOM 721 C C . ASN A 1 96 ? 3.623 -5.834 -0.340 1.00 95.62 96 ASN A C 1
ATOM 723 O O . ASN A 1 96 ? 2.894 -6.488 -1.083 1.00 95.62 96 ASN A O 1
ATOM 727 N N . ALA A 1 97 ? 4.942 -5.777 -0.494 1.00 94.75 97 ALA A N 1
ATOM 728 C CA . ALA A 1 97 ? 5.701 -6.510 -1.497 1.00 94.75 97 ALA A CA 1
ATOM 729 C C . ALA A 1 97 ? 6.407 -7.713 -0.854 1.00 94.75 97 ALA A C 1
ATOM 731 O O . ALA A 1 97 ? 7.627 -7.835 -0.937 1.00 94.75 97 ALA A O 1
ATOM 732 N N . GLY A 1 98 ? 5.660 -8.570 -0.153 1.00 92.25 98 GLY A N 1
ATOM 733 C CA . GLY A 1 98 ? 6.168 -9.817 0.425 1.00 92.25 98 GLY A CA 1
ATOM 734 C C . GLY A 1 98 ? 7.425 -9.623 1.278 1.00 92.25 98 GLY A C 1
ATOM 735 O O . GLY A 1 98 ? 7.459 -8.811 2.206 1.00 92.25 98 GLY A O 1
ATOM 736 N N . ALA A 1 99 ? 8.497 -10.343 0.942 1.00 91.12 99 ALA A N 1
ATOM 737 C CA . ALA A 1 99 ? 9.760 -10.251 1.675 1.00 91.12 99 ALA A CA 1
ATOM 738 C C . ALA A 1 99 ? 10.465 -8.894 1.491 1.00 91.12 99 ALA A C 1
ATOM 740 O O . ALA A 1 99 ? 11.336 -8.531 2.294 1.00 91.12 99 ALA A O 1
ATOM 741 N N . ALA A 1 100 ? 10.108 -8.124 0.456 1.00 92.00 100 ALA A N 1
ATOM 742 C CA . ALA A 1 100 ? 10.592 -6.761 0.267 1.00 92.00 100 ALA A CA 1
ATOM 743 C C . ALA A 1 100 ? 9.908 -5.730 1.167 1.00 92.00 100 ALA A C 1
ATOM 745 O O . ALA A 1 100 ? 10.378 -4.600 1.228 1.00 92.00 100 ALA A O 1
ATOM 746 N N . GLY A 1 101 ? 8.880 -6.120 1.921 1.00 92.50 101 GLY A N 1
ATOM 747 C CA . GLY A 1 101 ? 8.261 -5.270 2.926 1.00 92.50 101 GLY A CA 1
ATOM 748 C C . GLY A 1 101 ? 7.291 -4.251 2.349 1.00 92.50 101 GLY A C 1
ATOM 749 O O . GLY A 1 101 ? 6.703 -4.449 1.287 1.00 92.50 101 GLY A O 1
ATOM 750 N N . HIS A 1 102 ? 7.070 -3.178 3.104 1.00 94.44 102 HIS A N 1
ATOM 751 C CA . HIS A 1 102 ? 6.016 -2.211 2.821 1.00 94.44 102 HIS A CA 1
ATOM 752 C C . HIS A 1 102 ? 6.547 -0.961 2.127 1.00 94.44 102 HIS A C 1
ATOM 754 O O . HIS A 1 102 ? 7.616 -0.446 2.459 1.00 94.44 102 HIS A O 1
ATOM 760 N N . TYR A 1 103 ? 5.746 -0.438 1.205 1.00 94.75 103 TYR A N 1
ATOM 761 C CA . TYR A 1 103 ? 6.004 0.799 0.485 1.00 94.75 103 TYR A CA 1
ATOM 762 C C . TYR A 1 103 ? 4.769 1.691 0.562 1.00 94.75 103 TYR A C 1
ATOM 764 O O . TYR A 1 103 ? 3.667 1.252 0.242 1.00 94.75 103 TYR A O 1
ATOM 772 N N . LEU A 1 104 ? 4.941 2.944 0.974 1.00 94.31 104 LEU A N 1
ATOM 773 C CA . LEU A 1 104 ? 3.921 3.972 0.802 1.00 94.31 104 LEU A CA 1
ATOM 774 C C . LEU A 1 104 ? 3.889 4.345 -0.679 1.00 94.31 104 LEU A C 1
ATOM 776 O O . LEU A 1 104 ? 4.942 4.652 -1.242 1.00 94.31 104 LEU A O 1
ATOM 780 N N . PHE A 1 105 ? 2.704 4.349 -1.289 1.00 92.88 105 PHE A N 1
ATOM 781 C CA . PHE A 1 105 ? 2.541 4.854 -2.646 1.00 92.88 105 PHE A CA 1
ATOM 782 C C . PHE A 1 105 ? 1.744 6.154 -2.674 1.00 92.88 105 PHE A C 1
ATOM 784 O O . PHE A 1 105 ? 0.783 6.357 -1.928 1.00 92.88 105 PHE A O 1
ATOM 791 N N . GLY A 1 106 ? 2.154 7.043 -3.566 1.00 90.69 106 GLY A N 1
ATOM 792 C CA . GLY A 1 106 ? 1.493 8.312 -3.823 1.00 90.69 106 GLY A CA 1
ATOM 793 C C . GLY A 1 106 ? 1.730 8.755 -5.255 1.00 90.69 106 GLY A C 1
ATOM 794 O O . GLY A 1 106 ? 2.506 8.143 -5.985 1.00 90.69 106 GLY A O 1
ATOM 795 N N . THR A 1 107 ? 1.054 9.820 -5.662 1.00 90.50 107 THR A N 1
ATOM 796 C CA . THR A 1 107 ? 1.244 10.421 -6.982 1.00 90.50 107 THR A CA 1
ATOM 797 C C . THR A 1 107 ? 2.020 11.720 -6.821 1.00 90.50 107 THR A C 1
ATOM 799 O O . THR A 1 107 ? 1.654 12.554 -5.993 1.00 90.50 107 THR A O 1
ATOM 802 N N . SER A 1 108 ? 3.096 11.892 -7.581 1.00 87.75 108 SER A N 1
ATOM 803 C CA . SER A 1 108 ? 3.823 13.157 -7.655 1.00 87.75 108 SER A CA 1
ATOM 804 C C . SER A 1 108 ? 3.074 14.197 -8.495 1.00 87.75 108 SER A C 1
ATOM 806 O O . SER A 1 108 ? 2.156 13.843 -9.237 1.00 87.75 108 SER A O 1
ATOM 808 N N . PRO A 1 109 ? 3.442 15.492 -8.410 1.00 87.50 109 PRO A N 1
ATOM 809 C CA . PRO A 1 109 ? 2.773 16.553 -9.172 1.00 87.50 109 PRO A CA 1
ATOM 810 C C . PRO A 1 109 ? 2.773 16.348 -10.695 1.00 87.50 109 PRO A C 1
ATOM 812 O O . PRO A 1 109 ? 1.884 16.841 -11.379 1.00 87.50 109 PRO A O 1
ATOM 815 N N . ASP A 1 110 ? 3.747 15.606 -11.223 1.00 88.19 110 ASP A N 1
ATOM 816 C CA . ASP A 1 110 ? 3.870 15.228 -12.637 1.00 88.19 110 ASP A CA 1
ATOM 817 C C . ASP A 1 110 ? 3.031 13.989 -13.026 1.00 88.19 110 ASP A C 1
ATOM 819 O O . ASP A 1 110 ? 3.088 13.530 -14.165 1.00 88.19 110 ASP A O 1
ATOM 823 N N . GLY A 1 111 ? 2.253 13.429 -12.094 1.00 88.94 111 GLY A N 1
ATOM 824 C CA . GLY A 1 111 ? 1.381 12.278 -12.329 1.00 88.94 111 GLY A CA 1
ATOM 825 C C . GLY A 1 111 ? 2.064 10.910 -12.226 1.00 88.94 111 GLY A C 1
ATOM 826 O O . GLY A 1 111 ? 1.396 9.892 -12.430 1.00 88.94 111 GLY A O 1
ATOM 827 N N . ARG A 1 112 ? 3.363 10.846 -11.899 1.00 90.88 112 ARG A N 1
ATOM 828 C CA . ARG A 1 112 ? 4.072 9.573 -11.681 1.00 90.88 112 ARG A CA 1
ATOM 829 C C . ARG A 1 112 ? 3.748 8.994 -10.303 1.00 90.88 112 ARG A C 1
ATOM 831 O O . ARG A 1 112 ? 3.426 9.710 -9.360 1.00 90.88 112 ARG A O 1
ATOM 838 N N . VAL A 1 113 ? 3.817 7.675 -10.174 1.00 92.75 113 VAL A N 1
ATOM 839 C CA . VAL A 1 113 ? 3.682 6.976 -8.893 1.00 92.75 113 VAL A CA 1
ATOM 840 C C . VAL A 1 113 ? 5.034 6.971 -8.190 1.00 92.75 113 VAL A C 1
ATOM 842 O O . VAL A 1 113 ? 6.034 6.538 -8.755 1.00 92.75 113 VAL A O 1
ATOM 845 N N . GLN A 1 114 ? 5.074 7.434 -6.949 1.00 91.56 114 GLN A N 1
ATOM 846 C CA . GLN A 1 114 ? 6.245 7.326 -6.087 1.00 91.56 114 GLN A CA 1
ATOM 847 C C . GLN A 1 114 ? 6.040 6.198 -5.085 1.00 91.56 114 GLN A C 1
ATOM 849 O O . GLN A 1 114 ? 4.948 6.051 -4.538 1.00 91.56 114 GLN A O 1
ATOM 854 N N . LEU A 1 115 ? 7.102 5.431 -4.839 1.00 91.81 115 LEU A N 1
ATOM 855 C CA . LEU A 1 115 ? 7.138 4.369 -3.842 1.00 91.81 115 LEU A CA 1
ATOM 856 C C . LEU A 1 115 ? 8.225 4.683 -2.824 1.00 91.81 115 LEU A C 1
ATOM 858 O O . LEU A 1 115 ? 9.403 4.751 -3.167 1.00 91.81 115 LEU A O 1
ATOM 862 N N . ALA A 1 116 ? 7.829 4.855 -1.570 1.00 91.44 116 ALA A N 1
ATOM 863 C CA . ALA A 1 116 ? 8.751 5.086 -0.470 1.00 91.44 116 ALA A CA 1
ATOM 864 C C . ALA A 1 116 ? 8.756 3.866 0.447 1.00 91.44 116 ALA A C 1
ATOM 866 O O . ALA A 1 116 ? 7.720 3.516 1.009 1.00 91.44 116 ALA A O 1
ATOM 867 N N . ALA A 1 117 ? 9.914 3.225 0.615 1.00 92.19 117 ALA A N 1
ATOM 868 C CA . ALA A 1 117 ? 10.077 2.119 1.556 1.00 92.19 117 ALA A CA 1
ATOM 869 C C . ALA A 1 117 ? 9.675 2.557 2.972 1.00 92.19 117 ALA A C 1
ATOM 871 O O . ALA A 1 117 ? 10.058 3.634 3.428 1.00 92.19 117 ALA A O 1
ATOM 872 N N . GLN A 1 118 ? 8.902 1.727 3.664 1.00 92.44 118 GLN A N 1
ATOM 873 C CA . GLN A 1 118 ? 8.463 1.940 5.040 1.00 92.44 118 GLN A CA 1
ATOM 874 C C . GLN A 1 118 ? 8.863 0.728 5.875 1.00 92.44 118 GLN A C 1
ATOM 876 O O . GLN A 1 118 ? 8.632 -0.415 5.473 1.00 92.44 118 GLN A O 1
ATOM 881 N N . SER A 1 119 ? 9.456 0.958 7.046 1.00 90.25 119 SER A N 1
ATOM 882 C CA . SER A 1 119 ? 9.620 -0.118 8.021 1.00 90.25 119 SER A CA 1
ATOM 883 C C . SER A 1 119 ? 8.252 -0.534 8.558 1.00 90.25 119 SER A C 1
ATOM 885 O O . SER A 1 119 ? 7.336 0.286 8.666 1.00 90.25 119 SER A O 1
ATOM 887 N N . SER A 1 120 ? 8.119 -1.794 8.971 1.00 90.44 120 SER A N 1
ATOM 888 C CA . SER A 1 120 ? 6.870 -2.281 9.564 1.00 90.44 120 SER A CA 1
ATOM 889 C C . SER A 1 120 ? 6.471 -1.489 10.816 1.00 90.44 120 SER A C 1
ATOM 891 O O . SER A 1 120 ? 5.286 -1.287 11.056 1.00 90.44 120 SER A O 1
ATOM 893 N N . SER A 1 121 ? 7.442 -0.963 11.576 1.00 91.25 121 SER A N 1
ATOM 894 C CA . SER A 1 121 ? 7.178 -0.071 12.713 1.00 91.25 121 SER A CA 1
ATOM 895 C C . SER A 1 121 ? 6.537 1.253 12.297 1.00 91.25 121 SER A C 1
ATOM 897 O O . SER A 1 121 ? 5.610 1.705 12.960 1.00 91.25 121 SER A O 1
ATOM 899 N N . ILE A 1 122 ? 6.981 1.865 11.193 1.00 92.88 122 ILE A N 1
ATOM 900 C CA . ILE A 1 122 ? 6.386 3.111 10.695 1.00 92.88 122 ILE A CA 1
ATOM 901 C C . ILE A 1 122 ? 4.954 2.858 10.223 1.00 92.88 122 ILE A C 1
ATOM 903 O O . ILE A 1 122 ? 4.062 3.634 10.562 1.00 92.88 122 ILE A O 1
ATOM 907 N N . VAL A 1 123 ? 4.708 1.762 9.497 1.00 94.38 123 VAL A N 1
ATOM 908 C CA . VAL A 1 123 ? 3.346 1.394 9.071 1.00 94.38 123 VAL A CA 1
ATOM 909 C C . VAL A 1 123 ? 2.448 1.143 10.286 1.00 94.38 123 VAL A C 1
ATOM 911 O O . VAL A 1 123 ? 1.336 1.663 10.333 1.00 94.38 123 VAL A O 1
ATOM 914 N N . TRP A 1 124 ? 2.945 0.422 11.297 1.00 95.00 124 TRP A N 1
ATOM 915 C CA . TRP A 1 124 ? 2.232 0.187 12.554 1.00 95.00 124 TRP A CA 1
ATOM 916 C C . TRP A 1 124 ? 1.842 1.489 13.260 1.00 95.00 124 TRP A C 1
ATOM 918 O O . TRP A 1 124 ? 0.662 1.709 13.533 1.00 95.00 124 TRP A O 1
ATOM 928 N N . HIS A 1 125 ? 2.817 2.364 13.524 1.00 94.69 125 HIS A N 1
ATOM 929 C CA . HIS A 1 125 ? 2.565 3.639 14.195 1.00 94.69 125 HIS A CA 1
ATOM 930 C C . HIS A 1 125 ? 1.606 4.512 13.389 1.00 94.69 125 HIS A C 1
ATOM 932 O O . HIS A 1 125 ? 0.671 5.056 13.955 1.00 94.69 125 HIS A O 1
ATOM 938 N N . THR A 1 126 ? 1.747 4.542 12.062 1.00 94.38 126 THR A N 1
ATOM 939 C CA . THR A 1 126 ? 0.833 5.286 11.187 1.00 94.38 126 THR A CA 1
ATOM 940 C C . THR A 1 126 ? -0.622 4.833 11.350 1.00 94.38 126 THR A C 1
ATOM 942 O O . THR A 1 126 ? -1.516 5.670 11.442 1.00 94.38 126 THR A O 1
ATOM 945 N N . LEU A 1 127 ? -0.879 3.520 11.384 1.00 94.75 127 LEU A N 1
ATOM 946 C CA . LEU A 1 127 ? -2.234 2.989 11.564 1.00 94.75 127 LEU A CA 1
ATOM 947 C C . LEU A 1 127 ? -2.769 3.251 12.971 1.00 94.75 127 LEU A C 1
ATOM 949 O O . LEU A 1 127 ? -3.918 3.662 13.120 1.00 94.75 127 LEU A O 1
ATOM 953 N N . ARG A 1 128 ? -1.945 3.008 13.993 1.00 95.00 128 ARG A N 1
ATOM 954 C CA . ARG A 1 128 ? -2.317 3.225 15.392 1.00 95.00 128 ARG A CA 1
ATOM 955 C C . ARG A 1 128 ? -2.672 4.687 15.645 1.00 95.00 128 ARG A C 1
ATOM 957 O O . ARG A 1 128 ? -3.762 4.957 16.136 1.00 95.00 128 ARG A O 1
ATOM 964 N N . ASP A 1 129 ? -1.790 5.602 15.260 1.00 93.56 129 ASP A N 1
ATOM 965 C CA . ASP A 1 129 ? -1.948 7.031 15.523 1.00 93.56 129 ASP A CA 1
ATOM 966 C C . ASP A 1 129 ? -3.179 7.577 14.774 1.00 93.56 129 ASP A C 1
ATOM 968 O O . ASP A 1 129 ? -3.971 8.317 15.345 1.00 93.56 129 ASP A O 1
ATOM 972 N N . ALA A 1 130 ? -3.442 7.113 13.543 1.00 92.62 130 ALA A N 1
ATOM 973 C CA . ALA A 1 130 ? -4.650 7.488 12.801 1.00 92.62 130 ALA A CA 1
ATOM 974 C C . ALA A 1 130 ? -5.957 7.004 13.462 1.00 92.62 130 ALA A C 1
ATOM 976 O O . ALA A 1 130 ? -6.971 7.702 13.412 1.00 92.62 130 ALA A O 1
ATOM 977 N N . VAL A 1 131 ? -5.963 5.812 14.072 1.00 92.19 131 VAL A N 1
ATOM 978 C CA . VAL A 1 131 ? -7.116 5.323 14.849 1.00 92.19 131 VAL A CA 1
ATOM 979 C C . VAL A 1 131 ? -7.283 6.133 16.133 1.00 92.19 131 VAL A C 1
ATOM 981 O O . VAL A 1 131 ? -8.406 6.497 16.482 1.00 92.19 131 VAL A O 1
ATOM 984 N N . GLU A 1 132 ? -6.188 6.421 16.836 1.00 90.50 132 GLU A N 1
ATOM 985 C CA . GLU A 1 132 ? -6.199 7.219 18.065 1.00 90.50 132 GLU A CA 1
ATOM 986 C C . GLU A 1 132 ? -6.712 8.642 17.808 1.00 90.50 132 GLU A C 1
ATOM 988 O O . GLU A 1 132 ? -7.622 9.089 18.507 1.00 90.50 132 GLU A O 1
ATOM 993 N N . ASP A 1 133 ? -6.233 9.313 16.760 1.00 88.88 133 ASP A N 1
ATOM 994 C CA . ASP A 1 133 ? -6.665 10.662 16.379 1.00 88.88 133 ASP A CA 1
ATOM 995 C C . ASP A 1 133 ? -8.178 10.741 16.138 1.00 88.88 133 ASP A C 1
ATOM 997 O O . ASP A 1 133 ? -8.853 11.640 16.647 1.00 88.88 133 ASP A O 1
ATOM 1001 N N . VAL A 1 134 ? -8.741 9.776 15.403 1.00 86.31 134 VAL A N 1
ATOM 1002 C CA . VAL A 1 134 ? -10.189 9.731 15.143 1.00 86.31 134 VAL A CA 1
ATOM 1003 C C . VAL A 1 134 ? -10.973 9.493 16.429 1.00 86.31 134 VAL A C 1
ATOM 1005 O O . VAL A 1 134 ? -11.992 10.147 16.649 1.00 86.31 134 VAL A O 1
ATOM 1008 N N . ARG A 1 135 ? -10.481 8.631 17.328 1.00 83.94 135 ARG A N 1
ATOM 1009 C CA . ARG A 1 135 ? -11.113 8.437 18.643 1.00 83.94 135 ARG A CA 1
ATOM 1010 C C . ARG A 1 135 ? -11.153 9.724 19.459 1.00 83.94 135 ARG A C 1
ATOM 1012 O O . ARG A 1 135 ? -12.158 9.969 20.119 1.00 83.94 135 ARG A O 1
ATOM 1019 N N . TYR A 1 136 ? -10.093 10.532 19.435 1.00 82.50 136 TYR A N 1
ATOM 1020 C CA . TYR A 1 136 ? -10.080 11.817 20.140 1.00 82.50 136 TYR A CA 1
ATOM 1021 C C . TYR A 1 136 ? -11.065 12.819 19.528 1.00 82.50 136 TYR A C 1
ATOM 1023 O O . TYR A 1 136 ? -11.769 13.514 20.259 1.00 82.50 136 TYR A O 1
ATOM 1031 N N . GLN A 1 137 ? -11.159 12.868 18.198 1.00 78.31 137 GLN A N 1
ATOM 1032 C CA . GLN A 1 137 ? -12.059 13.786 17.495 1.00 78.31 137 GLN A CA 1
ATOM 1033 C C . GLN A 1 137 ? -13.541 13.425 17.664 1.00 78.31 137 GLN A C 1
ATOM 1035 O O . GLN A 1 137 ? -14.372 14.319 17.799 1.00 78.31 137 GLN A O 1
ATOM 1040 N N . GLU A 1 138 ? -13.881 12.134 17.676 1.00 71.81 138 GLU A N 1
ATOM 1041 C CA . GLU A 1 138 ? -15.267 11.651 17.801 1.00 71.81 138 GLU A CA 1
ATOM 1042 C C . GLU A 1 138 ? -15.696 11.409 19.261 1.00 71.81 138 GLU A C 1
ATOM 1044 O O . GLU A 1 138 ? -16.886 11.320 19.551 1.00 71.81 138 GLU A O 1
ATOM 1049 N N . GLY A 1 139 ? -14.738 11.314 20.189 1.00 63.00 139 GLY A N 1
ATOM 1050 C CA . GLY A 1 139 ? -14.958 11.063 21.617 1.00 63.00 139 GLY A CA 1
ATOM 1051 C C . GLY A 1 139 ? -15.122 12.312 22.487 1.00 63.00 139 GLY A C 1
ATOM 1052 O O . GLY A 1 139 ? -15.135 12.185 23.711 1.00 63.00 139 GLY A O 1
ATOM 1053 N N . THR A 1 140 ? -15.230 13.503 21.893 1.00 41.94 140 THR A N 1
ATOM 1054 C CA . THR A 1 140 ? -15.533 14.736 22.635 1.00 41.94 140 THR A CA 1
ATOM 1055 C C . THR A 1 140 ? -17.058 14.927 22.675 1.00 41.94 140 THR A C 1
ATOM 1057 O O . THR A 1 140 ? -17.643 15.079 21.601 1.00 41.94 140 THR A O 1
ATOM 1060 N N . PRO A 1 141 ? -17.725 14.874 23.847 1.00 45.94 141 PRO A N 1
ATOM 1061 C CA . PRO A 1 141 ? -19.099 15.358 23.979 1.00 45.94 141 PRO A CA 1
ATOM 1062 C C . PRO A 1 141 ? -19.193 16.876 23.777 1.00 45.94 141 PRO A C 1
ATOM 1064 O O . PRO A 1 141 ? -18.227 17.588 24.137 1.00 45.94 141 PRO A O 1
#

Sequence (141 aa):
MLGYQSGEAGTMVQLDVAGVQDAASVMAAWAGLGPAWSIAGTAAGIGRSLFEQRILDPATEPPDEADAGLRRMWREPWFVWVATIGRNGFRRGFVNAGAAGHYLFGTSPDGRVQLAAQSSSIVWHTLRDAVEDVRYQEGTP